Protein AF-A0A2E1AFR4-F1 (afdb_monomer_lite)

Sequence (59 aa):
MEKQKSEQKLNPAGMAIGLAIGAGVGVATGNMGIGMSMGIAMGVAFGIAMGQNMESDQA

Structure (mmCIF, N/CA/C/O backbone):
data_AF-A0A2E1AFR4-F1
#
_entry.id   AF-A0A2E1AFR4-F1
#
loop_
_atom_site.group_PDB
_atom_site.id
_atom_site.type_symbol
_atom_site.label_atom_id
_atom_site.label_alt_id
_atom_site.label_comp_id
_atom_site.label_asym_id
_atom_site.label_entity_id
_atom_site.label_seq_id
_atom_site.pdbx_PDB_ins_code
_atom_site.Cartn_x
_atom_site.Cartn_y
_atom_site.Cartn_z
_atom_site.occupancy
_atom_site.B_iso_or_equiv
_atom_site.auth_seq_id
_atom_site.auth_comp_id
_atom_site.auth_asym_id
_atom_site.auth_atom_id
_atom_site.pdbx_PDB_model_num
ATOM 1 N N . MET A 1 1 ? -31.425 -6.355 17.830 1.00 48.34 1 MET A N 1
ATOM 2 C CA . MET A 1 1 ? -30.051 -6.447 17.290 1.00 48.34 1 MET A CA 1
ATOM 3 C C . MET A 1 1 ? -29.692 -5.083 16.731 1.00 48.34 1 MET A C 1
ATOM 5 O O . MET A 1 1 ? -29.872 -4.836 15.544 1.00 48.34 1 MET A O 1
ATOM 9 N N . GLU A 1 2 ? -29.281 -4.163 17.599 1.00 48.09 2 GLU A N 1
ATOM 10 C CA . GLU A 1 2 ? -28.720 -2.888 17.160 1.00 48.09 2 GLU A CA 1
ATOM 11 C C . GLU A 1 2 ? -27.340 -3.190 16.582 1.00 48.09 2 GLU A C 1
ATOM 13 O O . GLU A 1 2 ? -26.420 -3.577 17.300 1.00 48.09 2 GLU A O 1
ATOM 18 N N . LYS A 1 3 ? -27.219 -3.127 15.253 1.00 47.38 3 LYS A N 1
ATOM 19 C CA . LYS A 1 3 ? -25.918 -3.168 14.593 1.00 47.38 3 LYS A CA 1
ATOM 20 C C . LYS A 1 3 ? -25.172 -1.918 15.046 1.00 47.38 3 LYS A C 1
ATOM 22 O O . LYS A 1 3 ? -25.432 -0.839 14.520 1.00 47.38 3 LYS A O 1
ATOM 27 N N . GLN A 1 4 ? -24.286 -2.065 16.032 1.00 51.75 4 GLN A N 1
ATOM 28 C CA . GLN A 1 4 ? -23.267 -1.069 16.335 1.00 51.75 4 GLN A CA 1
ATOM 29 C C . GLN A 1 4 ? -22.551 -0.765 15.022 1.00 51.75 4 GLN A C 1
ATOM 31 O O . GLN A 1 4 ? -21.844 -1.603 14.463 1.00 51.75 4 GLN A O 1
ATOM 36 N N . LYS A 1 5 ? -22.828 0.415 14.474 1.00 48.41 5 LYS A N 1
ATOM 37 C CA . LYS A 1 5 ? -22.123 0.947 13.322 1.00 4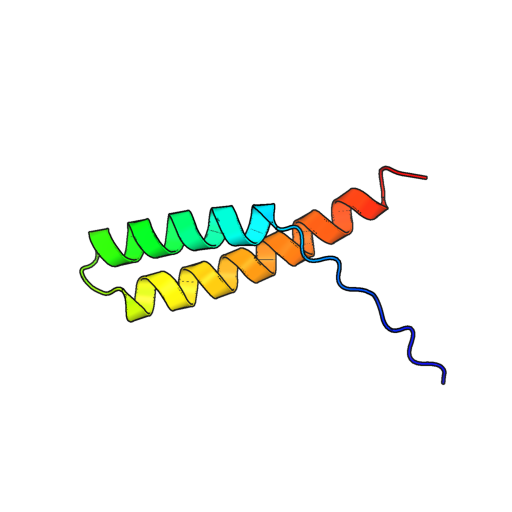8.41 5 LYS A CA 1
ATOM 38 C C . LYS A 1 5 ? -20.751 1.334 13.854 1.00 48.41 5 LYS A C 1
ATOM 40 O O . LYS A 1 5 ? -20.576 2.454 14.311 1.00 48.41 5 LYS A O 1
ATOM 45 N N . SER A 1 6 ? -19.828 0.373 13.892 1.00 54.41 6 SER A N 1
ATOM 46 C CA . SER A 1 6 ? -18.420 0.637 14.157 1.00 54.41 6 SER A CA 1
ATOM 47 C C . SER A 1 6 ? -18.007 1.713 13.162 1.00 54.41 6 SER A C 1
ATOM 49 O O . SER A 1 6 ? -17.972 1.455 11.956 1.00 54.41 6 SER A O 1
ATOM 51 N N . GLU A 1 7 ? -17.805 2.943 13.626 1.00 57.53 7 GLU A N 1
ATOM 52 C CA . GLU A 1 7 ? -17.154 3.958 12.815 1.00 57.53 7 GLU A CA 1
ATOM 53 C C . GLU A 1 7 ? -15.750 3.424 12.556 1.00 57.53 7 GLU A C 1
ATOM 55 O O . GLU A 1 7 ? -14.860 3.548 13.390 1.00 57.53 7 GLU A O 1
ATOM 60 N N . GLN A 1 8 ? -15.559 2.731 11.428 1.00 59.88 8 GLN A N 1
ATOM 61 C CA . GLN A 1 8 ? -14.229 2.371 10.960 1.00 59.88 8 GLN A CA 1
ATOM 62 C C . GLN A 1 8 ? -13.522 3.684 10.658 1.00 59.88 8 GLN A C 1
ATOM 64 O O . GLN A 1 8 ? -13.639 4.243 9.567 1.00 59.88 8 GLN A O 1
ATOM 69 N N . LYS A 1 9 ? -12.837 4.208 11.672 1.00 69.69 9 LYS A N 1
ATOM 70 C CA . LYS A 1 9 ? -12.043 5.419 11.583 1.00 69.69 9 LYS A CA 1
ATOM 71 C C . LYS A 1 9 ? -10.862 5.098 10.682 1.00 69.69 9 LYS A C 1
ATOM 73 O O . LYS A 1 9 ? -9.864 4.525 11.105 1.00 69.69 9 LYS A O 1
ATOM 78 N N . LEU A 1 10 ? -11.011 5.395 9.397 1.00 80.38 10 LEU A N 1
ATOM 79 C CA . LEU A 1 10 ? -9.928 5.260 8.438 1.00 80.38 10 LEU A CA 1
ATOM 80 C C . LEU A 1 10 ? -8.894 6.335 8.754 1.00 80.38 10 LEU A C 1
ATOM 82 O O . LEU A 1 10 ? -9.165 7.525 8.596 1.00 80.38 10 LEU A O 1
ATOM 86 N N . ASN A 1 11 ? -7.709 5.925 9.201 1.00 90.62 11 ASN A N 1
ATOM 87 C CA . ASN A 1 11 ? -6.616 6.864 9.392 1.00 90.62 11 ASN A CA 1
ATOM 88 C C . ASN A 1 11 ? -6.138 7.370 8.012 1.00 90.62 11 ASN A C 1
ATOM 90 O O . ASN A 1 11 ? -5.675 6.557 7.201 1.00 90.62 11 ASN A O 1
ATOM 94 N N . PRO A 1 12 ? -6.208 8.688 7.726 1.00 89.88 12 PRO A N 1
ATOM 95 C CA . PRO A 1 12 ? -5.801 9.247 6.435 1.00 89.88 12 PRO A CA 1
ATOM 96 C C . PRO A 1 12 ? -4.320 9.001 6.113 1.00 89.88 12 PRO A C 1
ATOM 98 O O . PRO A 1 12 ? -3.955 8.939 4.938 1.00 89.88 12 PRO A O 1
ATOM 101 N N . ALA A 1 13 ? -3.473 8.784 7.126 1.00 91.81 13 ALA A N 1
ATOM 102 C CA . ALA A 1 13 ? -2.076 8.404 6.929 1.00 91.81 13 ALA A CA 1
ATOM 103 C C . ALA A 1 13 ? -1.941 7.062 6.190 1.00 91.81 13 ALA A C 1
ATOM 105 O O . ALA A 1 13 ? -1.055 6.912 5.353 1.00 91.81 13 ALA A O 1
ATOM 106 N N . GLY A 1 14 ? -2.849 6.109 6.435 1.00 93.62 14 GLY A N 1
ATOM 107 C CA . GLY A 1 14 ? -2.860 4.826 5.730 1.00 93.62 14 GLY A CA 1
ATOM 108 C C . GLY A 1 14 ? -3.050 5.011 4.230 1.00 93.62 14 GLY A C 1
ATOM 109 O O . GLY A 1 14 ? -2.269 4.488 3.438 1.00 93.62 14 GLY A O 1
ATOM 110 N N . MET A 1 15 ? -4.013 5.851 3.841 1.00 94.75 15 MET A N 1
ATOM 111 C CA . MET A 1 15 ? -4.234 6.201 2.437 1.00 94.75 15 MET A CA 1
ATOM 112 C C . MET A 1 15 ? -3.024 6.907 1.821 1.00 94.75 15 MET A C 1
ATOM 114 O O . MET A 1 15 ? -2.617 6.542 0.723 1.00 94.75 15 MET A O 1
ATOM 118 N N . ALA A 1 16 ? -2.409 7.868 2.519 1.00 95.62 16 ALA A N 1
ATOM 119 C CA . ALA A 1 16 ? -1.224 8.565 2.012 1.00 95.62 16 ALA A CA 1
ATOM 120 C C . ALA A 1 16 ? -0.054 7.601 1.737 1.00 95.62 16 ALA A C 1
ATOM 122 O O . ALA A 1 16 ? 0.560 7.659 0.671 1.00 95.62 16 ALA A O 1
ATOM 123 N N . ILE A 1 17 ? 0.207 6.670 2.662 1.00 95.62 17 ILE A N 1
ATOM 124 C CA . ILE A 1 17 ? 1.251 5.645 2.516 1.00 95.62 17 ILE A CA 1
ATOM 125 C C . ILE A 1 17 ? 0.923 4.705 1.351 1.00 95.62 17 ILE A C 1
ATOM 127 O O . ILE A 1 17 ? 1.767 4.477 0.485 1.00 95.62 17 ILE A O 1
ATOM 131 N N . GLY A 1 18 ? -0.307 4.188 1.297 1.00 96.12 18 GLY A N 1
ATOM 132 C CA . GLY A 1 18 ? -0.746 3.284 0.235 1.00 96.12 18 GLY A CA 1
ATOM 133 C C . GLY A 1 18 ? -0.639 3.910 -1.157 1.00 96.12 18 GLY A C 1
ATOM 134 O O . GLY A 1 18 ? -0.127 3.278 -2.078 1.00 96.12 18 GLY A O 1
ATOM 135 N N . LEU A 1 19 ? -1.044 5.175 -1.304 1.00 97.00 19 LEU A N 1
ATOM 136 C CA . LEU A 1 19 ? -0.935 5.909 -2.566 1.00 97.00 19 LEU A CA 1
ATOM 137 C C . LEU A 1 19 ? 0.521 6.172 -2.966 1.00 97.00 19 LEU A C 1
ATOM 139 O O . LEU A 1 19 ? 0.855 6.005 -4.137 1.00 97.00 19 LEU A O 1
ATOM 143 N N . ALA A 1 20 ? 1.394 6.533 -2.022 1.00 97.19 20 ALA A N 1
ATOM 144 C CA . ALA A 1 20 ? 2.815 6.733 -2.303 1.00 97.19 20 ALA A CA 1
ATOM 145 C C . ALA A 1 20 ? 3.482 5.437 -2.799 1.00 97.19 20 ALA A C 1
ATOM 147 O O . ALA A 1 20 ? 4.192 5.451 -3.806 1.00 97.19 20 ALA A O 1
ATOM 148 N N . ILE A 1 21 ? 3.198 4.307 -2.139 1.00 97.06 21 ILE A N 1
ATOM 149 C CA . ILE A 1 21 ? 3.692 2.986 -2.552 1.00 97.06 21 ILE A CA 1
ATOM 150 C C . ILE A 1 21 ? 3.114 2.609 -3.918 1.00 97.06 21 ILE A C 1
ATOM 152 O O . ILE A 1 21 ? 3.863 2.245 -4.821 1.00 97.06 21 ILE A O 1
ATOM 156 N N . GLY A 1 22 ? 1.797 2.724 -4.094 1.00 97.31 22 GLY A N 1
ATOM 157 C CA . GLY A 1 22 ? 1.122 2.342 -5.332 1.00 97.31 22 GLY A CA 1
ATOM 158 C C . GLY A 1 22 ? 1.582 3.150 -6.542 1.00 97.31 22 GLY A C 1
ATOM 159 O O . GLY A 1 22 ? 1.832 2.578 -7.603 1.00 97.31 22 GLY A O 1
ATOM 160 N N . ALA A 1 23 ? 1.773 4.460 -6.376 1.00 97.38 23 ALA A N 1
ATOM 161 C CA . ALA A 1 23 ? 2.336 5.319 -7.410 1.00 97.38 23 ALA A CA 1
ATOM 162 C C . ALA A 1 23 ? 3.792 4.942 -7.724 1.00 97.38 23 ALA A C 1
ATOM 164 O O . ALA A 1 23 ? 4.141 4.797 -8.894 1.00 97.3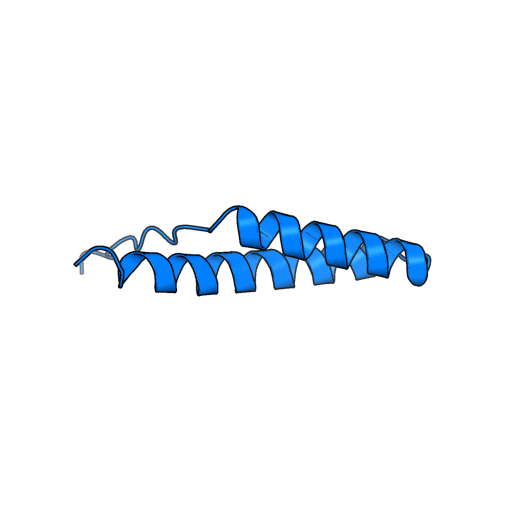8 23 ALA A O 1
ATOM 165 N N . GLY A 1 24 ? 4.628 4.715 -6.703 1.00 97.56 24 GLY A N 1
ATOM 166 C CA . GLY A 1 24 ? 6.021 4.303 -6.890 1.00 97.56 24 GLY A CA 1
ATOM 167 C C . GLY A 1 24 ? 6.149 2.972 -7.635 1.00 97.56 24 GLY A C 1
ATOM 168 O O . GLY A 1 24 ? 6.889 2.877 -8.612 1.00 97.56 24 GLY A O 1
ATOM 169 N N . VAL A 1 25 ? 5.371 1.964 -7.232 1.00 97.25 25 VAL A N 1
ATOM 170 C CA . VAL A 1 25 ? 5.327 0.651 -7.895 1.00 97.25 25 VAL A CA 1
ATOM 171 C C . VAL A 1 25 ? 4.763 0.770 -9.311 1.00 97.25 25 VAL A C 1
ATOM 173 O O . VAL A 1 25 ? 5.311 0.178 -10.239 1.00 97.25 25 VAL A O 1
ATOM 176 N N . GLY A 1 26 ? 3.700 1.552 -9.508 1.00 97.31 26 GLY A N 1
ATOM 177 C CA . GLY A 1 26 ? 3.088 1.762 -10.820 1.00 97.31 26 GLY A CA 1
ATOM 178 C C . GLY A 1 26 ? 4.046 2.407 -11.821 1.00 97.31 26 GLY A C 1
ATOM 179 O O . GLY A 1 26 ? 4.137 1.952 -12.960 1.00 97.31 26 GLY A O 1
ATOM 180 N N . VAL A 1 27 ? 4.821 3.401 -11.380 1.00 97.50 27 VAL A N 1
ATOM 181 C CA . VAL A 1 27 ? 5.872 4.031 -12.193 1.00 97.50 27 VAL A CA 1
ATOM 182 C C . VAL A 1 27 ? 7.019 3.056 -12.455 1.00 97.50 27 VAL A C 1
ATOM 184 O O . VAL A 1 27 ? 7.432 2.907 -13.601 1.00 97.50 27 VAL A O 1
ATOM 187 N N . ALA A 1 28 ? 7.501 2.348 -11.430 1.00 97.19 28 ALA A N 1
ATOM 188 C CA . ALA A 1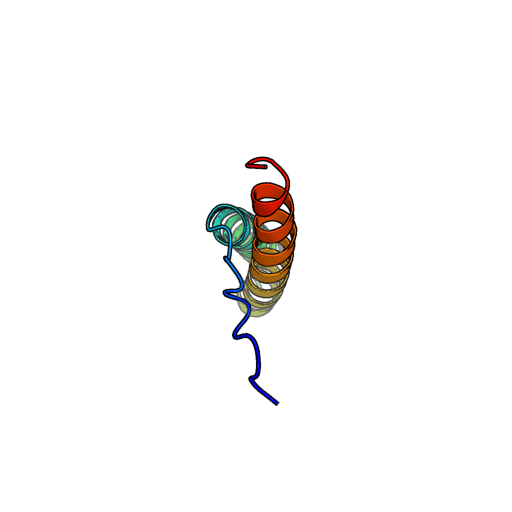 28 ? 8.624 1.418 -11.561 1.00 97.19 28 ALA A CA 1
ATOM 189 C C . ALA A 1 28 ? 8.325 0.234 -12.496 1.00 97.1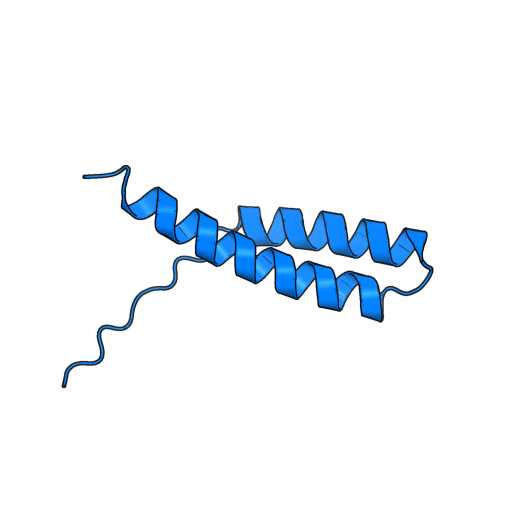9 28 ALA A C 1
ATOM 191 O O . ALA A 1 28 ? 9.209 -0.245 -13.201 1.00 97.19 28 ALA A O 1
ATOM 192 N N . THR A 1 29 ? 7.077 -0.236 -12.510 1.00 96.06 29 THR A N 1
ATOM 193 C CA . THR A 1 29 ? 6.631 -1.361 -13.347 1.00 96.06 29 THR A CA 1
ATOM 194 C C . THR A 1 29 ? 6.077 -0.926 -14.703 1.00 96.06 29 THR A C 1
ATOM 196 O O . THR A 1 29 ? 5.790 -1.777 -15.542 1.00 96.06 29 THR A O 1
ATOM 199 N N . GLY A 1 30 ? 5.882 0.379 -14.926 1.00 96.19 30 GLY A N 1
ATOM 200 C CA . GLY A 1 30 ? 5.180 0.901 -16.101 1.00 96.19 30 GLY A CA 1
ATOM 201 C C . GLY A 1 30 ? 3.695 0.519 -16.154 1.00 96.19 30 GLY A C 1
ATOM 202 O O . GLY A 1 30 ? 3.067 0.653 -17.203 1.00 96.19 30 GLY A O 1
ATOM 203 N N . ASN A 1 31 ? 3.117 0.037 -15.047 1.00 96.62 31 ASN A N 1
ATOM 204 C CA . ASN A 1 31 ? 1.721 -0.382 -14.962 1.00 96.62 31 ASN A CA 1
ATOM 205 C C . ASN A 1 31 ? 1.016 0.273 -13.767 1.00 96.62 31 ASN A C 1
ATOM 207 O O . ASN A 1 31 ? 0.926 -0.280 -12.667 1.00 96.62 31 ASN A O 1
ATOM 211 N N . MET A 1 32 ? 0.446 1.454 -14.017 1.00 95.00 32 MET A N 1
ATOM 212 C CA . MET A 1 32 ? -0.307 2.205 -13.008 1.00 95.00 32 MET A CA 1
ATOM 213 C C . MET A 1 32 ? -1.551 1.464 -12.509 1.00 95.00 32 MET A C 1
ATOM 215 O O . MET A 1 32 ? -1.943 1.666 -11.363 1.00 95.00 32 MET A O 1
ATOM 219 N N . GLY A 1 33 ? -2.159 0.588 -13.316 1.00 96.38 33 GLY A N 1
ATOM 220 C CA . GLY A 1 33 ? -3.330 -0.186 -12.896 1.00 96.38 33 GLY A CA 1
ATOM 221 C C . GLY A 1 33 ? -3.000 -1.153 -11.758 1.00 96.38 33 GLY A C 1
ATOM 222 O O . GLY A 1 33 ? -3.699 -1.194 -10.742 1.00 96.38 33 GLY A O 1
ATOM 223 N N . ILE A 1 34 ? -1.889 -1.883 -11.887 1.00 95.25 34 ILE A N 1
ATOM 224 C CA . ILE A 1 34 ? -1.421 -2.805 -10.844 1.00 95.25 34 ILE A CA 1
ATOM 225 C C . ILE A 1 34 ? -0.912 -2.020 -9.632 1.00 95.25 34 ILE A C 1
ATOM 227 O O . ILE A 1 34 ? -1.309 -2.310 -8.505 1.00 95.25 34 ILE A O 1
ATOM 231 N N . GLY A 1 35 ? -0.101 -0.981 -9.855 1.00 96.81 35 GLY A N 1
ATOM 232 C CA . GLY A 1 35 ? 0.423 -0.149 -8.771 1.00 96.81 35 GLY A CA 1
ATOM 233 C C . GLY A 1 35 ? -0.682 0.477 -7.916 1.00 96.81 35 GLY A C 1
ATOM 234 O O . GLY A 1 35 ? -0.687 0.324 -6.696 1.00 96.81 35 GLY A O 1
ATOM 235 N N . MET A 1 36 ? -1.673 1.119 -8.543 1.00 97.38 36 MET A N 1
ATOM 236 C CA . MET A 1 36 ? -2.757 1.783 -7.815 1.00 97.38 36 MET A CA 1
ATOM 237 C C . MET A 1 36 ? -3.719 0.807 -7.141 1.00 97.38 36 MET A C 1
ATOM 239 O O . MET A 1 36 ? -4.132 1.067 -6.014 1.00 97.38 36 MET A O 1
ATOM 243 N N . SER A 1 37 ? -4.062 -0.320 -7.772 1.00 96.94 37 SER A N 1
ATOM 244 C CA . SER A 1 37 ? -4.941 -1.317 -7.137 1.00 96.94 37 SER A CA 1
ATOM 245 C C . SER A 1 37 ? -4.315 -1.892 -5.862 1.00 96.94 37 SER A C 1
ATOM 247 O O . SER A 1 37 ? -4.983 -1.972 -4.829 1.00 96.94 37 SER A O 1
ATOM 249 N N . MET A 1 38 ? -3.013 -2.192 -5.895 1.00 95.69 38 MET A N 1
ATOM 250 C CA . MET A 1 38 ? -2.264 -2.638 -4.722 1.00 95.69 38 MET A CA 1
ATOM 251 C C . MET A 1 38 ? -2.119 -1.524 -3.676 1.00 95.69 38 MET A C 1
ATOM 253 O O . MET A 1 38 ? -2.367 -1.755 -2.493 1.00 95.69 38 MET A O 1
ATOM 257 N N . GLY A 1 39 ? -1.786 -0.304 -4.104 1.00 96.75 39 GLY A N 1
ATOM 258 C CA . GLY A 1 39 ? -1.638 0.851 -3.219 1.00 96.75 39 GLY A CA 1
ATOM 259 C C . GLY A 1 39 ? -2.919 1.212 -2.469 1.00 96.75 39 GLY A C 1
ATOM 260 O O . GLY A 1 39 ? -2.879 1.453 -1.265 1.00 96.75 39 GLY A O 1
ATOM 261 N N . ILE A 1 40 ? -4.072 1.186 -3.144 1.00 96.31 40 ILE A N 1
ATOM 262 C CA . ILE A 1 40 ? -5.379 1.431 -2.518 1.00 96.31 40 ILE A CA 1
ATOM 263 C C . ILE A 1 40 ? -5.708 0.318 -1.516 1.00 96.31 40 ILE A C 1
ATOM 265 O O . ILE A 1 40 ? -6.094 0.617 -0.387 1.00 96.31 40 ILE A O 1
ATOM 269 N N . ALA A 1 41 ? -5.512 -0.953 -1.885 1.00 96.00 41 ALA A N 1
ATOM 270 C CA . ALA A 1 41 ? -5.775 -2.079 -0.988 1.00 96.00 41 ALA A CA 1
ATOM 271 C C . ALA A 1 41 ? -4.919 -2.006 0.291 1.00 96.00 41 ALA A C 1
ATOM 273 O O . ALA A 1 41 ? -5.443 -2.130 1.399 1.00 96.00 41 ALA A O 1
ATOM 274 N N . MET A 1 42 ? -3.618 -1.732 0.146 1.00 95.56 42 MET A N 1
ATOM 275 C CA . MET A 1 42 ? -2.705 -1.539 1.276 1.00 95.56 42 MET A CA 1
ATOM 276 C C . MET A 1 42 ? -3.064 -0.298 2.094 1.00 95.56 42 MET A C 1
ATOM 278 O O . MET A 1 42 ? -3.055 -0.352 3.320 1.00 95.56 42 MET A O 1
ATOM 282 N N . GLY A 1 43 ? -3.414 0.810 1.439 1.00 94.81 43 GLY A N 1
ATOM 283 C CA . GLY A 1 43 ? -3.756 2.056 2.117 1.00 94.81 43 GLY A CA 1
ATOM 284 C C . GLY A 1 43 ? -5.008 1.943 2.980 1.00 94.81 43 GLY A C 1
ATOM 285 O O . GLY A 1 43 ? -5.021 2.428 4.111 1.00 94.81 43 GLY A O 1
ATOM 286 N N . VAL A 1 44 ? -6.029 1.230 2.497 1.00 93.44 44 VAL A N 1
ATOM 287 C CA . VAL A 1 44 ? -7.226 0.903 3.283 1.00 93.44 44 VAL A CA 1
ATOM 288 C C . VAL A 1 44 ? -6.876 -0.042 4.432 1.00 93.44 44 VAL A C 1
ATOM 290 O O . VAL A 1 44 ? -7.268 0.223 5.567 1.00 93.44 44 VAL A O 1
ATOM 293 N N . ALA A 1 45 ? -6.099 -1.101 4.180 1.00 92.50 45 ALA A N 1
ATOM 294 C CA . ALA A 1 45 ? -5.700 -2.050 5.220 1.00 92.50 45 ALA A CA 1
ATOM 295 C C . ALA A 1 45 ? -4.922 -1.365 6.356 1.00 92.50 45 ALA A C 1
ATOM 297 O O . ALA A 1 45 ? -5.261 -1.528 7.528 1.00 92.50 45 ALA A O 1
ATOM 298 N N . PHE A 1 46 ? -3.932 -0.536 6.018 1.00 91.31 46 PHE A N 1
ATOM 299 C CA . PHE A 1 46 ? -3.179 0.248 6.993 1.00 91.31 46 PHE A CA 1
ATOM 300 C C . PHE A 1 46 ? -4.029 1.335 7.647 1.00 91.31 46 PHE A C 1
ATOM 302 O O . PHE A 1 46 ? -3.891 1.566 8.844 1.00 91.31 46 PHE A O 1
ATOM 309 N N . GLY A 1 47 ? -4.929 1.984 6.906 1.00 91.44 47 GLY A N 1
ATOM 310 C CA . GLY A 1 47 ? -5.846 2.987 7.449 1.00 91.44 47 GLY A CA 1
ATOM 311 C C . GLY A 1 47 ? -6.768 2.411 8.522 1.00 91.44 47 GLY A C 1
ATOM 312 O O . GLY A 1 47 ? -6.963 3.047 9.556 1.00 91.44 47 GLY A O 1
ATOM 313 N N . ILE A 1 48 ? -7.277 1.193 8.310 1.00 89.69 48 ILE A N 1
ATOM 314 C CA . ILE A 1 48 ? -8.077 0.452 9.294 1.00 89.69 48 ILE A CA 1
ATOM 315 C C . ILE A 1 48 ? -7.198 0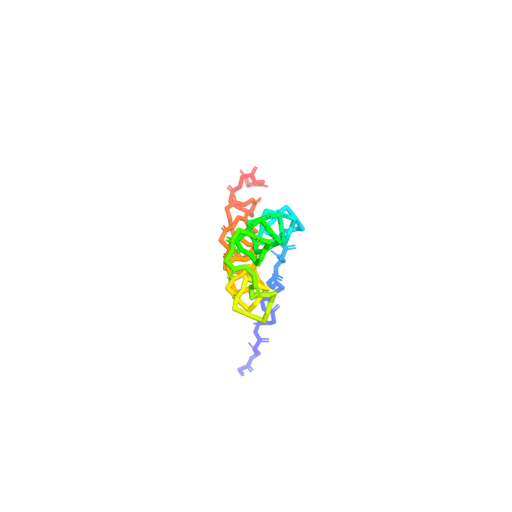.013 10.470 1.00 89.69 48 ILE A C 1
ATOM 317 O O . ILE A 1 48 ? -7.538 0.294 11.615 1.00 89.69 48 ILE A O 1
ATOM 321 N N . ALA A 1 49 ? -6.055 -0.626 10.201 1.00 87.75 49 ALA A N 1
ATOM 322 C CA . ALA A 1 49 ? -5.174 -1.139 11.249 1.00 87.75 49 ALA A CA 1
ATOM 323 C C . ALA A 1 49 ? -4.651 -0.019 12.165 1.00 87.75 49 ALA A C 1
ATOM 325 O O . ALA A 1 49 ? -4.685 -0.144 13.384 1.00 87.75 49 ALA A O 1
ATOM 326 N N . MET A 1 50 ? -4.211 1.111 11.607 1.00 85.44 50 MET A N 1
ATOM 327 C CA . MET A 1 50 ? -3.733 2.251 12.398 1.00 85.44 50 MET A CA 1
ATOM 328 C C . MET A 1 50 ? -4.871 3.006 13.089 1.00 85.44 50 MET A C 1
ATOM 330 O O . MET A 1 50 ? -4.671 3.525 14.183 1.00 85.44 50 MET A O 1
ATOM 334 N N . GLY A 1 51 ? -6.058 3.061 12.479 1.00 79.25 51 GLY A N 1
ATOM 335 C CA . GLY A 1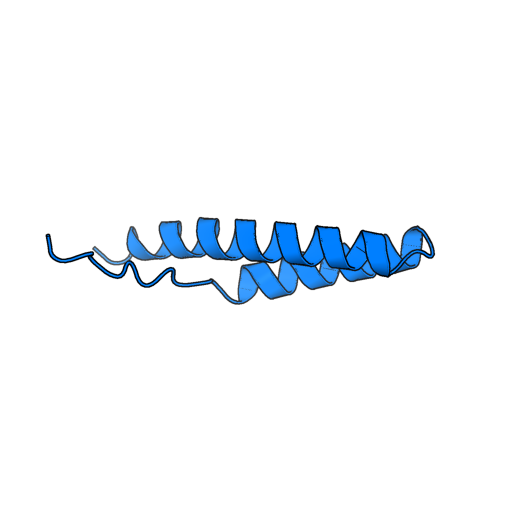 51 ? -7.246 3.655 13.095 1.00 79.25 51 GLY A CA 1
ATOM 336 C C . GLY A 1 51 ? -7.698 2.911 14.353 1.00 79.25 51 GLY A C 1
ATOM 337 O O . GLY A 1 51 ? -8.070 3.546 15.333 1.00 79.25 51 GLY A O 1
ATOM 338 N N . GLN A 1 52 ? -7.579 1.580 14.358 1.00 67.25 52 GLN A N 1
ATOM 339 C CA . GLN A 1 52 ? -7.904 0.735 15.513 1.00 67.25 52 GLN A CA 1
ATOM 340 C C . GLN A 1 52 ? -6.923 0.910 16.684 1.00 67.25 52 GLN A C 1
ATOM 342 O O . GLN A 1 52 ? -7.337 0.843 17.835 1.00 67.25 52 GLN A O 1
ATOM 347 N N . ASN A 1 53 ? -5.642 1.180 16.409 1.00 58.62 53 ASN A N 1
ATOM 348 C CA . ASN A 1 53 ? -4.623 1.355 17.454 1.00 58.62 53 ASN A CA 1
ATOM 349 C C . ASN A 1 53 ? -4.678 2.729 18.148 1.00 58.62 53 ASN A C 1
ATOM 351 O O . ASN A 1 53 ? -4.194 2.871 19.267 1.00 58.62 53 ASN A O 1
ATOM 355 N N . MET A 1 54 ? -5.269 3.746 17.511 1.00 54.28 54 MET A N 1
ATOM 356 C CA . MET A 1 54 ? -5.425 5.082 18.108 1.00 54.28 54 MET A CA 1
ATOM 357 C C . MET A 1 54 ? -6.646 5.201 19.028 1.00 54.28 54 MET A C 1
ATOM 359 O O . MET A 1 54 ? -6.737 6.164 19.785 1.00 54.28 54 MET A O 1
ATOM 363 N N . GLU A 1 55 ? -7.576 4.243 18.980 1.00 54.91 55 GLU A N 1
ATOM 364 C CA . GLU A 1 55 ? -8.722 4.196 19.897 1.00 54.91 55 GLU A CA 1
ATOM 365 C C . GLU A 1 55 ? -8.332 3.629 21.272 1.00 54.91 55 GLU A C 1
ATOM 367 O O . GLU A 1 55 ? -8.921 3.994 22.284 1.00 54.91 55 GLU A O 1
ATOM 372 N N . SER A 1 56 ? -7.280 2.807 21.331 1.00 48.78 56 SER A N 1
ATOM 373 C CA . SER A 1 56 ? -6.749 2.235 22.575 1.00 48.78 56 SER A CA 1
ATOM 374 C C . SER A 1 56 ? -5.824 3.161 23.376 1.00 48.78 56 SER A C 1
ATOM 376 O O . SER A 1 56 ? -5.545 2.849 24.527 1.00 48.78 56 SER A O 1
ATOM 378 N N . ASP A 1 57 ? -5.366 4.283 22.809 1.00 49.31 57 ASP A N 1
ATOM 379 C CA . ASP A 1 57 ? -4.403 5.202 23.455 1.00 49.31 57 ASP A CA 1
ATOM 380 C C . ASP A 1 57 ? -5.063 6.491 24.002 1.00 49.31 57 ASP A C 1
ATOM 382 O O . ASP A 1 57 ? -4.393 7.467 24.325 1.00 49.31 57 ASP A O 1
ATOM 386 N N . GLN A 1 58 ? -6.400 6.515 24.088 1.00 50.56 58 GLN A N 1
ATOM 387 C CA . GLN A 1 58 ? -7.188 7.616 24.670 1.00 50.56 58 GLN A CA 1
ATOM 388 C C . GLN A 1 58 ? -8.071 7.186 25.865 1.00 50.56 58 GLN A C 1
ATOM 390 O O . GLN A 1 58 ? -8.996 7.918 26.218 1.00 50.56 58 GLN A O 1
ATOM 395 N N . ALA A 1 59 ? -7.795 6.038 26.500 1.00 43.88 59 ALA A N 1
ATOM 396 C CA . ALA A 1 59 ? -8.484 5.571 27.714 1.00 43.88 59 ALA A CA 1
ATOM 397 C C . ALA A 1 59 ? -7.649 5.786 28.986 1.00 43.88 59 ALA A C 1
ATOM 399 O O . ALA A 1 59 ? -6.448 5.436 28.967 1.00 43.88 59 ALA A O 1
#

Radius of gyration: 14.49 Å; chains: 1; bounding box: 39×16×44 Å

Secondary structure (DSSP, 8-state):
-----------HHHHHHHHHHHHHHHHHHT-HHHHHHHHHHHHHHHHHHHHHHHHTT--

pLDDT: mean 82.49, std 19.02, range [43.88, 97.56]

Foldseek 3Di:
DPPPPPPLQQAVVLLVQLLVQLVVVCVVVVHSPRSNVRSRVRSRVVRSVVSVVVVVVPD